Protein 6EEY (pdb70)

B-factor: mean 9.08, std 5.24, range [2.65, 37.7]

GO terms:
  GO:0035591 signaling adaptor activity (F, IDA)
  GO:0042734 presynaptic membrane (C, IDA)
  GO:0045211 postsynaptic membrane (C, IDA)
  GO:0005886 plasma membrane (C, IDA)
  GO:0005911 cell-cell junction (C, IDA)
  GO:0005912 adherens junction (C, IDA)
  GO:0031252 cell leading edge (C, IDA)
  GO:0045930 negative regulation of mitotic cell cycle (P, IDA)
  GO:0008283 cell population proliferation (P, IDA)
  GO:0070161 anchoring junction (C, EXP)
  GO:0098609 cell-cell adhesion (P, IGI)
  GO:0001843 neural tube closure (P, IMP)
  GO:0001921 positive regulation of receptor recycling (P, IMP)
  GO:0035089 establishment of apical/basal cell polarity (P, IMP)
  GO:0043065 positive regulation of apoptotic process (P, IMP)
  GO:0016477 cell migration (P, IMP)
  GO:0030859 polarized epithelial cell differentiation (P, IMP)
  GO:0050918 positive chemotaxis (P, IMP)
  GO:0060561 apoptotic process involved in morphogenesis (P, IMP)
  GO:0090630 activation of GTPase activity (P, IMP)

Radius of gyration: 13.15 Å; Cα contacts (8 Å, |Δi|>4): 198; chains: 1; bounding box: 37×20×32 Å

Structure (mmCIF, N/CA/C/O backbone):
data_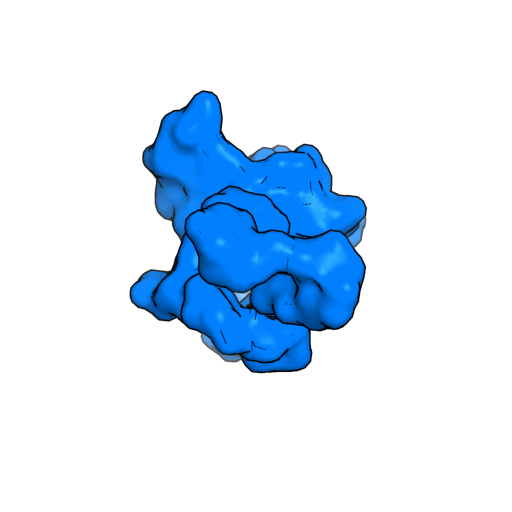6EEY
#
_entry.id   6EEY
#
_cell.length_a   27.286
_cell.length_b   40.235
_cell.length_c   32.260
_cell.angle_alpha   90.000
_cell.angle_beta   97.850
_cell.angle_gamma   90.000
#
_symmetry.space_group_name_H-M   'P 1 21 1'
#
loop_
_entity.id
_entity.type
_entity.pdbx_description
1 polymer 'Protein scribble homolog'
2 water water
#
loop_
_atom_site.group_PDB
_atom_site.id
_atom_site.type_symbol
_atom_site.label_atom_id
_atom_site.label_alt_id
_atom_site.label_comp_id
_atom_site.label_asym_id
_atom_site.label_entity_id
_atom_site.label_seq_id
_atom_site.pdbx_PDB_ins_code
_atom_site.Cartn_x
_atom_site.Cartn_y
_atom_site.Cartn_z
_atom_site.occupancy
_atom_site.B_iso_or_equiv
_atom_site.auth_seq_id
_atom_site.auth_comp_id
_atom_site.auth_asym_id
_atom_site.auth_atom_id
_atom_site.pdbx_PDB_model_num
ATOM 1 N N . HIS A 1 2 ? 18.984 3.920 12.631 1.00 18.51 -1 HIS A N 1
ATOM 2 C CA . HIS A 1 2 ? 18.348 2.631 12.254 1.00 14.99 -1 HIS A CA 1
ATOM 3 C C . HIS A 1 2 ? 18.504 1.629 13.376 1.00 12.43 -1 HIS A C 1
ATOM 4 O O . HIS A 1 2 ? 19.064 0.555 13.190 1.00 14.07 -1 HIS A O 1
ATOM 18 N N . MET A 1 3 ? 17.990 1.958 14.550 1.00 10.15 0 MET A N 1
ATOM 19 C CA . MET A 1 3 ? 18.139 1.069 15.689 1.00 9.16 0 MET A CA 1
ATOM 20 C C . MET A 1 3 ? 17.321 -0.198 15.476 1.00 7.73 0 MET A C 1
ATOM 21 O O . MET A 1 3 ? 16.140 -0.136 15.134 1.00 9.14 0 MET A O 1
ATOM 35 N N . LEU A 1 4 ? 17.944 -1.345 15.686 1.00 7.76 1098 LEU A N 1
ATOM 36 C CA . LEU A 1 4 ? 17.243 -2.613 15.588 1.00 8.27 1098 LEU A CA 1
ATOM 37 C C . LEU A 1 4 ? 16.185 -2.698 16.674 1.00 7.54 1098 LEU A C 1
ATOM 38 O O . LEU A 1 4 ? 16.474 -2.460 17.852 1.00 8.85 1098 LEU A O 1
ATOM 54 N N . ARG A 1 5 ? 14.951 -3.011 16.284 1.00 6.51 1099 ARG A N 1
ATOM 55 C CA . ARG A 1 5 ? 13.872 -3.111 17.256 1.00 7.08 1099 ARG A CA 1
ATOM 56 C C . ARG A 1 5 ? 12.901 -4.208 16.851 1.00 4.92 1099 ARG A C 1
ATOM 57 O O . ARG A 1 5 ? 12.689 -4.487 15.664 1.00 5.56 1099 ARG A O 1
ATOM 78 N N . GLU A 1 6 ? 12.315 -4.822 17.860 1.00 4.99 1100 GLU A N 1
ATOM 79 C CA . GLU A 1 6 ? 11.360 -5.900 17.685 1.00 5.63 1100 GLU A CA 1
ATOM 80 C C . GLU A 1 6 ? 10.008 -5.365 18.104 1.00 6.69 1100 GLU A C 1
ATOM 81 O O . GLU A 1 6 ? 9.885 -4.791 19.193 1.00 9.79 1100 GLU A O 1
ATOM 93 N N . LEU A 1 7 ? 9.027 -5.473 17.219 1.00 4.70 1101 LEU A N 1
ATOM 94 C CA . LEU A 1 7 ? 7.688 -4.978 17.476 1.00 5.15 1101 LEU A CA 1
ATOM 95 C C . LEU A 1 7 ? 6.717 -6.139 17.442 1.00 4.42 1101 LEU A C 1
ATOM 96 O O . LEU A 1 7 ? 6.781 -6.981 16.539 1.00 5.36 1101 LEU A O 1
ATOM 112 N N . CYS A 1 8 ? 5.831 -6.177 18.419 1.00 4.32 1102 CYS A N 1
ATOM 113 C CA . CYS A 1 8 ? 4.753 -7.148 18.471 1.00 4.29 1102 CYS A CA 1
ATOM 114 C C . CYS A 1 8 ? 3.469 -6.420 18.140 1.00 4.12 1102 CYS A C 1
ATOM 115 O O . CYS A 1 8 ? 3.104 -5.472 18.828 1.00 4.96 1102 CYS A O 1
ATOM 123 N N . ILE A 1 9 ? 2.823 -6.824 17.057 1.00 4.21 1103 ILE A N 1
ATOM 124 C CA . ILE A 1 9 ? 1.695 -6.103 16.490 1.00 3.54 1103 ILE A CA 1
ATOM 125 C C . ILE A 1 9 ? 0.455 -6.964 16.596 1.00 3.48 1103 ILE A C 1
A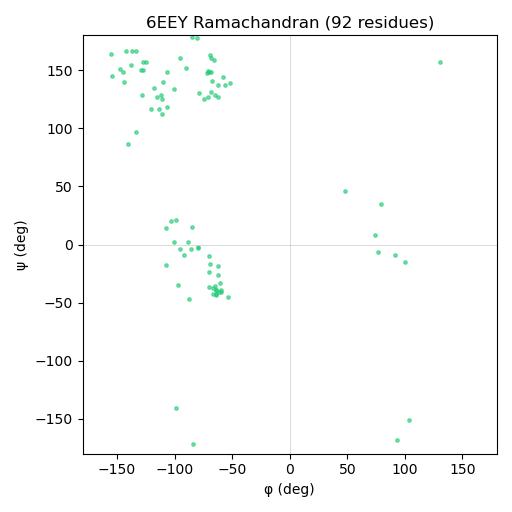TOM 126 O O . ILE A 1 9 ? 0.453 -8.118 16.170 1.00 3.38 1103 ILE A O 1
ATOM 142 N N . GLN A 1 10 ? -0.599 -6.412 17.174 1.00 3.90 1104 GLN A N 1
ATOM 143 C CA . GLN A 1 10 ? -1.844 -7.151 17.277 1.00 3.57 1104 GLN A CA 1
ATOM 144 C C . GLN A 1 10 ? -2.503 -7.271 15.915 1.00 3.81 1104 GLN A C 1
ATOM 145 O O . GLN A 1 10 ? -2.403 -6.375 15.077 1.00 4.63 1104 GLN A O 1
ATOM 159 N N . LYS A 1 11 ? -3.203 -8.375 15.699 1.00 3.69 1105 LYS A N 1
ATOM 160 C CA . LYS A 1 11 ? -3.951 -8.547 14.466 1.00 3.83 1105 LYS A CA 1
ATOM 161 C C . LYS A 1 11 ? -5.080 -9.527 14.734 1.00 3.82 1105 LYS A C 1
ATOM 162 O O . LYS A 1 11 ? -5.079 -10.253 15.732 1.00 3.81 1105 LYS A O 1
ATOM 181 N N . ALA A 1 12 ? -6.046 -9.559 13.829 1.00 4.11 1106 ALA A N 1
ATOM 182 C CA . ALA A 1 12 ? -7.066 -10.593 13.917 1.00 4.47 1106 ALA A CA 1
ATOM 183 C C . ALA A 1 12 ? -6.409 -11.930 13.566 1.00 4.29 1106 ALA A C 1
ATOM 184 O O . ALA A 1 12 ? -5.443 -11.977 12.808 1.00 4.00 1106 ALA A O 1
ATOM 191 N N . PRO A 1 13 ? -6.874 -13.031 14.153 1.00 5.09 1107 PRO A N 1
ATOM 192 C CA . PRO A 1 13 ? -6.092 -14.271 14.095 1.00 5.72 1107 PRO A CA 1
ATOM 193 C C . PRO A 1 13 ? -5.872 -14.826 12.716 1.00 5.83 1107 PRO A C 1
ATOM 194 O O . PRO A 1 13 ? -4.881 -15.542 12.518 1.00 6.93 1107 PRO A O 1
ATOM 205 N N . GLY A 1 14 ? -6.750 -14.549 11.763 1.00 5.68 1108 GLY A N 1
ATOM 206 C CA . GLY A 1 14 ? -6.595 -14.992 10.397 1.00 6.96 1108 GLY A CA 1
ATOM 207 C C . GLY A 1 14 ? -6.071 -13.937 9.449 1.00 6.87 1108 GLY A C 1
ATOM 208 O O . GLY A 1 14 ? -5.890 -14.222 8.261 1.00 9.11 1108 GLY A O 1
ATOM 212 N N . GLU A 1 15 ? -5.772 -12.743 9.946 1.00 5.15 1109 GLU A N 1
ATOM 213 C CA .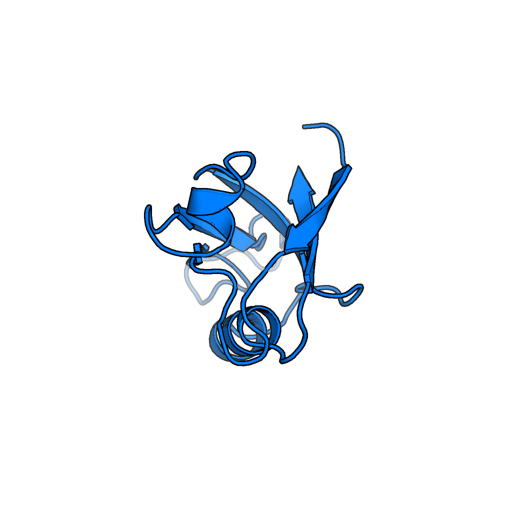 GLU A 1 15 ? -5.376 -11.597 9.141 1.00 5.56 1109 GLU A CA 1
ATOM 214 C C . GLU A 1 15 ? -3.866 -11.565 8.962 1.00 4.94 1109 GLU A C 1
ATOM 215 O O . GLU A 1 15 ? -3.120 -12.025 9.818 1.00 5.35 1109 GLU A O 1
ATOM 227 N N . GLY A 1 16 ? -3.405 -10.984 7.861 1.00 3.91 1110 GLY A N 1
ATOM 228 C CA . GLY A 1 16 ? -1.993 -10.724 7.682 1.00 4.83 1110 GLY A CA 1
ATOM 229 C C . GLY A 1 16 ? -1.577 -9.412 8.325 1.00 3.33 1110 GLY A C 1
ATOM 230 O O . GLY A 1 16 ? -2.383 -8.663 8.868 1.00 4.52 1110 GLY A O 1
ATOM 234 N N . LEU A 1 17 ? -0.285 -9.109 8.240 1.00 3.80 1111 LEU A N 1
ATOM 235 C CA . LEU A 1 17 ? 0.192 -7.873 8.840 1.00 4.01 1111 LEU A CA 1
ATOM 236 C C . LEU A 1 17 ? -0.294 -6.648 8.082 1.00 4.02 1111 LEU A C 1
AT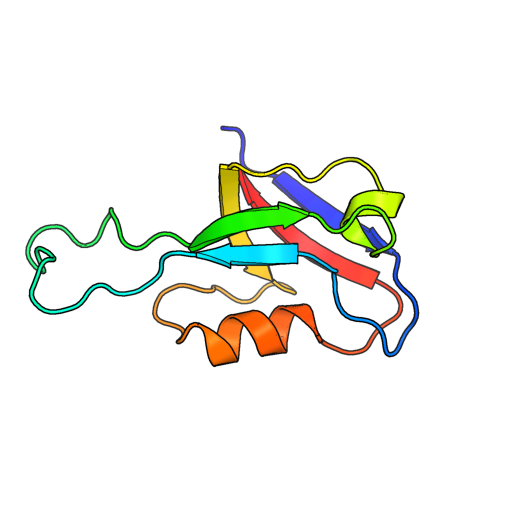OM 237 O O . LEU A 1 17 ? -0.375 -5.569 8.670 1.00 4.25 1111 LEU A O 1
ATOM 253 N N . GLY A 1 18 ? -0.627 -6.778 6.809 1.00 3.46 1112 GLY A N 1
ATOM 254 C CA . GLY A 1 18 ? -1.086 -5.639 6.053 1.00 4.82 1112 GLY A CA 1
ATOM 255 C C . GLY A 1 18 ? 0.006 -4.721 5.561 1.00 4.05 1112 GLY A C 1
ATOM 256 O O . GLY A 1 18 ? -0.189 -3.510 5.515 1.00 5.54 1112 GLY A O 1
ATOM 260 N N . ILE A 1 19 ? 1.160 -5.264 5.199 1.00 4.15 1113 ILE A N 1
ATOM 261 C CA . ILE A 1 19 ? 2.225 -4.487 4.587 1.00 4.15 1113 ILE A CA 1
ATOM 262 C C . ILE A 1 19 ? 2.598 -5.123 3.269 1.00 4.61 1113 ILE A C 1
ATOM 263 O O . ILE A 1 19 ? 2.370 -6.306 3.034 1.00 6.78 1113 ILE A O 1
ATOM 279 N N . SER A 1 20 ? 3.174 -4.319 2.394 1.00 4.84 1114 SER A N 1
ATOM 280 C CA . SER A 1 20 ? 3.821 -4.802 1.189 1.00 4.48 1114 SER A CA 1
ATOM 281 C C . SER A 1 20 ? 5.318 -4.682 1.387 1.00 4.53 1114 SER A C 1
ATOM 282 O O . SER A 1 20 ? 5.798 -3.783 2.075 1.00 4.30 1114 SER A O 1
ATOM 290 N N . ILE A 1 21 ? 6.049 -5.595 0.768 1.00 3.73 1115 ILE A N 1
ATOM 291 C CA . ILE A 1 21 ? 7.495 -5.640 0.882 1.00 4.99 1115 ILE A CA 1
ATOM 292 C C . ILE A 1 21 ? 8.129 -5.671 -0.496 1.00 4.34 1115 ILE A C 1
ATOM 293 O O . ILE A 1 21 ? 7.522 -6.090 -1.481 1.00 5.94 1115 ILE A O 1
ATOM 309 N N . ARG A 1 22 ? 9.379 -5.239 -0.539 1.00 4.63 1116 ARG A N 1
ATOM 310 C CA . ARG A 1 22 ? 10.197 -5.311 -1.731 1.00 5.48 1116 ARG A CA 1
ATOM 311 C C . ARG A 1 22 ? 11.581 -5.774 -1.324 1.00 4.69 1116 ARG A C 1
ATOM 312 O O . ARG A 1 22 ? 11.948 -5.753 -0.148 1.00 5.97 1116 ARG A O 1
ATOM 333 N N . GLY A 1 23 ? 12.376 -6.158 -2.319 1.00 5.93 1117 GLY A N 1
ATOM 334 C CA . GLY A 1 23 ? 13.765 -6.492 -2.109 1.00 6.59 1117 GLY A CA 1
ATOM 335 C C . GLY A 1 23 ? 14.003 -7.976 -2.116 1.00 7.78 1117 GLY A C 1
ATOM 336 O O . GLY A 1 23 ? 13.264 -8.726 -2.757 1.00 11.97 1117 GLY A O 1
ATOM 340 N N . GLY A 1 24 ? 15.012 -8.420 -1.385 1.00 8.56 1118 GLY A N 1
ATOM 341 C CA . GLY A 1 24 ? 15.404 -9.813 -1.421 1.00 9.27 1118 GLY A CA 1
ATOM 342 C C . GLY A 1 24 ? 16.499 -10.072 -2.431 1.00 8.39 1118 GLY A C 1
ATOM 343 O O . GLY A 1 24 ? 17.132 -9.158 -2.964 1.00 8.23 1118 GLY A O 1
ATOM 347 N N . ALA A 1 25 ? 16.735 -11.360 -2.682 1.00 9.90 1119 ALA A N 1
ATOM 348 C CA . ALA A 1 25 ? 17.808 -11.779 -3.571 1.00 9.46 1119 ALA A CA 1
ATOM 349 C C . ALA A 1 25 ? 17.639 -11.134 -4.943 1.00 8.69 1119 ALA A C 1
ATOM 350 O O . ALA A 1 25 ? 16.540 -11.060 -5.481 1.00 10.64 1119 ALA A O 1
ATOM 357 N N . ARG A 1 26 ? 18.736 -10.655 -5.504 1.00 7.14 1120 ARG A N 1
ATOM 358 C CA . ARG A 1 26 ? 18.707 -10.002 -6.800 1.00 7.94 1120 ARG A CA 1
ATOM 359 C C . ARG A 1 26 ? 19.057 -10.989 -7.903 1.00 10.28 1120 ARG A C 1
ATOM 360 O O . ARG A 1 26 ? 19.636 -12.053 -7.667 1.00 12.49 1120 ARG A O 1
ATOM 381 N N . GLY A 1 27 ? 18.676 -10.625 -9.117 1.00 9.84 1121 GLY A N 1
ATOM 382 C CA . GLY A 1 27 ? 18.943 -11.407 -10.306 1.00 10.34 1121 GLY A CA 1
ATOM 383 C C . GLY A 1 27 ? 20.146 -10.905 -11.075 1.00 8.69 1121 GLY A C 1
ATOM 384 O O . GLY A 1 27 ? 21.160 -10.482 -10.503 1.00 9.52 1121 GLY A O 1
ATOM 388 N N . HIS A 1 28 ? 20.031 -10.921 -12.398 1.00 8.20 1122 HIS A N 1
ATOM 389 C CA . HIS A 1 28 ? 21.178 -10.692 -13.267 1.00 6.04 1122 HIS A CA 1
ATOM 390 C C . HIS A 1 28 ? 21.544 -9.225 -13.422 1.00 7.57 1122 HIS A C 1
ATOM 391 O O . HIS A 1 28 ? 22.542 -8.931 -14.083 1.00 7.77 1122 HIS A O 1
ATOM 405 N N . ALA A 1 29 ? 20.792 -8.312 -12.817 1.00 5.13 1123 ALA A N 1
ATOM 406 C CA . ALA A 1 29 ? 21.238 -6.935 -12.702 1.00 6.04 1123 ALA A CA 1
ATOM 407 C C . ALA A 1 29 ? 21.992 -6.684 -11.405 1.00 6.59 1123 ALA A C 1
ATOM 408 O O . ALA A 1 29 ? 22.589 -5.611 -11.251 1.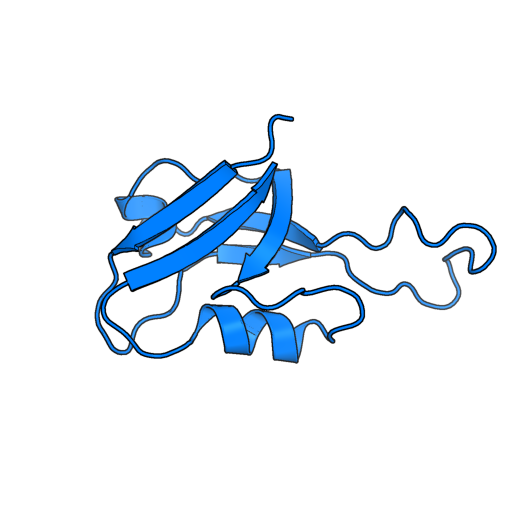00 8.69 1123 ALA A O 1
ATOM 415 N N . GLY A 1 30 ? 21.987 -7.637 -10.490 1.00 6.90 1124 GLY A N 1
ATOM 416 C CA . GLY A 1 30 ? 22.660 -7.493 -9.219 1.00 7.41 1124 GLY A CA 1
ATOM 417 C C . GLY A 1 30 ? 24.127 -7.829 -9.293 1.00 7.72 1124 GLY A C 1
ATOM 418 O O . GLY A 1 30 ? 24.701 -8.062 -10.350 1.00 7.64 1124 GLY A O 1
ATOM 422 N N . ASN A 1 31 ? 24.750 -7.872 -8.116 1.00 6.59 1125 ASN A N 1
ATOM 423 C CA . ASN A 1 31 ? 26.184 -8.090 -7.986 1.00 7.52 1125 ASN A CA 1
ATOM 424 C C . ASN A 1 31 ? 26.429 -9.131 -6.906 1.00 7.77 1125 ASN A C 1
ATOM 425 O O . ASN A 1 31 ? 26.483 -8.795 -5.708 1.00 8.09 1125 ASN A O 1
ATOM 436 N N . PRO A 1 32 ? 26.617 -10.395 -7.282 1.00 8.65 1126 PRO A N 1
ATOM 437 C CA . PRO A 1 32 ? 26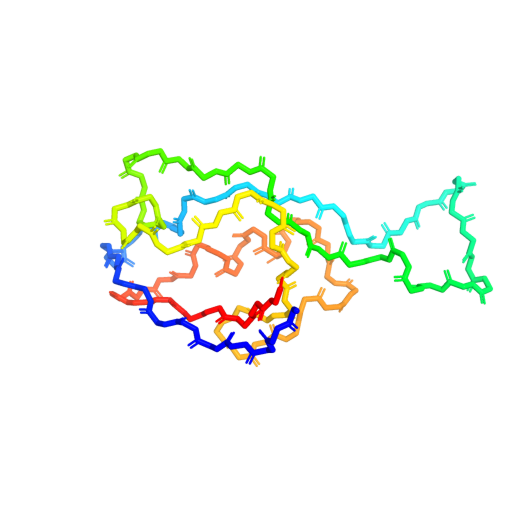.850 -11.436 -6.269 1.00 7.78 1126 PRO A CA 1
ATOM 438 C C . PRO A 1 32 ? 28.110 -11.232 -5.446 1.00 8.31 1126 PRO A C 1
ATOM 439 O O . PRO A 1 32 ? 28.212 -11.818 -4.355 1.00 9.68 1126 PRO A O 1
ATOM 450 N N . ARG A 1 33 ? 29.063 -10.417 -5.911 1.00 7.52 1127 ARG A N 1
ATOM 451 C CA . ARG A 1 33 ? 30.233 -10.087 -5.103 1.00 8.48 1127 ARG A CA 1
ATOM 452 C C . ARG A 1 33 ? 29.887 -9.201 -3.912 1.00 7.93 1127 ARG A C 1
ATOM 453 O O . ARG A 1 33 ? 30.693 -9.086 -2.975 1.00 9.81 1127 ARG A O 1
ATOM 474 N N . ASP A 1 34 ? 28.719 -8.564 -3.913 1.00 8.06 1128 ASP A N 1
ATOM 475 C CA . ASP A 1 34 ? 28.292 -7.713 -2.812 1.00 8.96 1128 ASP A CA 1
ATOM 476 C C . ASP A 1 34 ? 26.810 -7.940 -2.588 1.00 9.82 1128 ASP A C 1
ATOM 477 O O . ASP A 1 34 ? 25.967 -7.217 -3.135 1.00 9.73 1128 ASP A O 1
ATOM 486 N N . PRO A 1 35 ? 26.458 -8.933 -1.787 1.00 9.96 1129 PRO A N 1
ATOM 487 C CA . PRO A 1 35 ? 25.040 -9.261 -1.601 1.00 11.32 1129 PRO A CA 1
ATOM 488 C C . PRO A 1 35 ? 24.355 -8.429 -0.532 1.00 11.89 1129 PRO A C 1
ATOM 489 O O . PRO A 1 35 ? 23.257 -8.791 -0.092 1.00 14.33 1129 PRO A O 1
ATOM 500 N N . THR A 1 36 ? 24.964 -7.318 -0.108 1.00 8.68 1130 THR A N 1
ATOM 501 C CA . THR A 1 36 ? 24.409 -6.532 0.993 1.00 10.23 1130 THR A CA 1
ATOM 502 C C . THR A 1 36 ? 23.257 -5.637 0.557 1.00 10.29 1130 THR A C 1
ATOM 503 O O . THR A 1 36 ? 22.657 -4.960 1.403 1.00 12.75 1130 THR A O 1
ATOM 514 N N . ASP A 1 37 ? 22.925 -5.616 -0.732 1.00 10.91 1131 ASP A N 1
ATOM 515 C CA . ASP A 1 37 ? 21.787 -4.852 -1.222 1.00 11.03 1131 ASP A CA 1
ATOM 516 C C . ASP A 1 37 ? 20.555 -5.723 -1.422 1.00 10.73 1131 ASP A C 1
ATOM 517 O O . ASP A 1 37 ? 19.641 -5.331 -2.155 1.00 12.20 1131 ASP A O 1
ATOM 526 N N . GLU A 1 38 ? 20.503 -6.883 -0.768 1.00 9.21 1132 GLU A N 1
ATOM 527 C CA . GLU A 1 38 ? 19.392 -7.817 -0.898 1.00 8.95 1132 GLU A CA 1
ATOM 528 C C . GLU A 1 38 ? 18.435 -7.781 0.289 1.00 8.48 1132 GLU A C 1
ATOM 529 O O . GLU A 1 38 ? 17.660 -8.722 0.490 1.00 9.55 1132 GLU A O 1
ATOM 541 N N . GLY A 1 39 ? 18.447 -6.702 1.047 1.00 7.79 1133 GLY A N 1
ATOM 542 C CA . GLY A 1 39 ? 17.520 -6.566 2.148 1.00 8.58 1133 GLY A CA 1
ATOM 543 C C . GLY A 1 39 ? 16.079 -6.474 1.693 1.00 6.26 1133 GLY A C 1
ATOM 544 O O . GLY A 1 39 ? 15.769 -6.148 0.543 1.00 6.70 1133 GLY A O 1
ATOM 548 N N . ILE A 1 40 ? 15.198 -6.792 2.621 1.00 5.83 1134 ILE A N 1
ATOM 549 C CA . ILE A 1 40 ? 13.763 -6.672 2.435 1.00 5.27 1134 ILE A CA 1
ATOM 550 C C . ILE A 1 40 ? 13.327 -5.391 3.123 1.00 4.50 1134 ILE A C 1
ATOM 551 O O . ILE A 1 40 ? 13.717 -5.140 4.270 1.00 5.01 1134 ILE A O 1
ATOM 567 N N . PHE A 1 41 ? 12.514 -4.594 2.441 1.00 4.06 1135 PHE A N 1
ATOM 568 C CA . PHE A 1 41 ? 12.042 -3.322 2.950 1.00 3.83 1135 PHE A CA 1
ATOM 569 C C . PHE A 1 41 ? 10.539 -3.224 2.825 1.00 3.80 1135 PHE A C 1
ATOM 570 O O . PHE A 1 41 ? 9.941 -3.792 1.916 1.00 4.01 1135 PHE A O 1
ATOM 587 N N . ILE A 1 42 ? 9.937 -2.490 3.737 1.00 3.51 1136 ILE A N 1
ATOM 588 C CA . ILE A 1 42 ? 8.504 -2.236 3.667 1.00 3.96 1136 ILE A CA 1
ATOM 589 C C . ILE A 1 42 ? 8.240 -1.221 2.570 1.00 4.91 1136 ILE A C 1
ATOM 590 O O . ILE A 1 42 ? 8.799 -0.119 2.593 1.00 4.38 1136 ILE A O 1
ATOM 606 N N . SER A 1 43 ? 7.368 -1.576 1.623 1.00 3.63 1137 SER A N 1
ATOM 607 C CA . SER A 1 43 ? 7.051 -0.686 0.520 1.00 6.20 1137 SER A CA 1
ATOM 608 C C . SER A 1 43 ? 5.664 -0.074 0.611 1.00 5.33 1137 SER A C 1
ATOM 609 O O . SER A 1 43 ? 5.420 0.944 -0.046 1.00 7.15 1137 SER A O 1
ATOM 617 N N . LYS A 1 44 ? 4.771 -0.632 1.422 1.00 4.46 1138 LYS A N 1
ATOM 618 C CA . LYS A 1 44 ? 3.447 -0.074 1.630 1.00 6.45 1138 LYS A CA 1
ATOM 619 C C . LYS A 1 44 ? 2.953 -0.528 2.994 1.00 5.36 1138 LYS A C 1
ATOM 620 O O . LYS A 1 44 ? 3.228 -1.648 3.432 1.00 5.32 1138 LYS A O 1
ATOM 639 N N . VAL A 1 45 ? 2.210 0.352 3.655 1.00 4.84 1139 VAL A N 1
ATOM 640 C CA . VAL A 1 45 ? 1.471 0.013 4.860 1.00 4.01 1139 VAL A CA 1
ATOM 641 C C . VAL A 1 45 ? 0.004 0.296 4.577 1.00 5.45 1139 VAL A C 1
ATOM 642 O O . VAL A 1 45 ? -0.374 1.448 4.370 1.00 5.20 1139 VAL A O 1
ATOM 655 N N . SER A 1 46 ? -0.821 -0.721 4.597 1.00 4.48 1140 SER A N 1
ATOM 656 C CA . SER A 1 46 ? -2.245 -0.531 4.361 1.00 6.09 1140 SER A CA 1
ATOM 657 C C . SER A 1 46 ? -2.876 0.180 5.555 1.00 5.46 1140 SER A C 1
ATOM 658 O O . SER A 1 46 ? -2.734 -0.280 6.681 1.00 5.55 1140 SER A O 1
ATOM 666 N N . PRO A 1 47 ? -3.595 1.294 5.347 1.00 5.68 1141 PRO A N 1
ATOM 667 C CA . PRO A 1 47 ? -4.109 2.024 6.523 1.00 7.26 1141 PRO A CA 1
ATOM 668 C C . PRO A 1 47 ? -5.046 1.206 7.384 1.00 6.37 1141 PRO A C 1
ATOM 669 O O . PRO A 1 47 ? -5.075 1.394 8.605 1.00 7.40 1141 PRO A O 1
ATOM 680 N N . THR A 1 48 ? -5.829 0.306 6.796 1.00 4.78 1142 THR A N 1
ATOM 681 C CA . THR A 1 48 ? -6.782 -0.470 7.575 1.00 5.48 1142 THR A CA 1
ATOM 682 C C . THR A 1 48 ? -6.253 -1.833 7.993 1.00 5.27 1142 THR A C 1
ATOM 683 O O . THR A 1 48 ? -6.958 -2.558 8.709 1.00 6.56 1142 THR A O 1
ATOM 694 N N . GLY A 1 49 ? -5.057 -2.206 7.565 1.00 4.07 1143 GLY A N 1
ATOM 695 C CA . GLY A 1 49 ? -4.452 -3.438 8.015 1.00 4.87 1143 GLY A CA 1
ATOM 696 C C . GLY A 1 49 ? -3.813 -3.307 9.385 1.00 3.79 1143 GLY A C 1
ATOM 697 O O . GLY A 1 49 ? -3.761 -2.246 9.995 1.00 3.63 1143 GLY A O 1
ATOM 701 N N . ALA A 1 50 ? -3.287 -4.420 9.877 1.00 3.42 1144 ALA A N 1
ATOM 702 C CA . ALA A 1 50 ? -2.840 -4.467 11.265 1.00 3.44 1144 ALA A CA 1
ATOM 703 C C . ALA A 1 50 ? -1.686 -3.511 11.523 1.00 2.98 1144 ALA A C 1
ATOM 704 O O . ALA A 1 50 ? -1.658 -2.824 12.550 1.00 2.81 1144 ALA A O 1
ATOM 711 N N . ALA A 1 51 ? -0.724 -3.448 10.609 1.00 2.81 1145 ALA A N 1
ATOM 712 C CA . ALA A 1 51 ? 0.394 -2.535 10.792 1.00 3.80 1145 ALA A CA 1
ATOM 713 C C . ALA A 1 51 ? -0.069 -1.090 10.777 1.00 2.76 1145 ALA A C 1
ATOM 714 O O . ALA A 1 51 ? 0.428 -0.265 11.546 1.00 3.77 1145 ALA A O 1
ATOM 721 N N . GLY A 1 52 ? -1.015 -0.776 9.903 1.00 3.68 1146 GLY A N 1
ATOM 722 C CA . GLY A 1 52 ? -1.548 0.572 9.852 1.00 4.37 1146 GLY A CA 1
ATOM 723 C C . GLY A 1 52 ? -2.268 0.946 11.126 1.00 3.78 1146 GLY A C 1
ATOM 724 O O . GLY A 1 52 ? -2.082 2.045 11.655 1.00 5.74 1146 GLY A O 1
ATOM 728 N N . ARG A 1 53 ? -3.083 0.032 11.650 1.00 3.98 1147 ARG A N 1
ATOM 729 C CA . ARG A 1 53 ? -3.828 0.299 12.873 1.00 4.36 1147 ARG A CA 1
ATOM 730 C C . ARG A 1 53 ? -2.896 0.506 14.051 1.00 3.51 1147 ARG A C 1
ATOM 731 O O . ARG A 1 53 ? -3.150 1.349 14.919 1.00 4.73 1147 ARG A O 1
ATOM 752 N N . ASP A 1 54 ? -1.815 -0.271 14.116 1.00 3.56 1148 ASP A N 1
ATOM 753 C CA . ASP A 1 54 ? -0.844 -0.150 15.197 1.00 3.76 1148 ASP A CA 1
ATOM 754 C C . ASP A 1 54 ? -0.115 1.185 15.124 1.00 3.99 1148 ASP A C 1
ATOM 755 O O . ASP A 1 54 ? 0.199 1.785 16.159 1.00 4.54 1148 ASP A O 1
ATOM 764 N N . GLY A 1 55 ? 0.179 1.664 13.928 1.00 3.65 1149 GLY A N 1
ATOM 765 C CA . GLY A 1 55 ? 0.690 2.999 13.746 1.00 4.54 1149 GLY A CA 1
ATOM 766 C C . GLY A 1 55 ? 2.192 3.145 13.748 1.00 4.00 1149 GLY A C 1
ATOM 767 O O . GLY A 1 55 ? 2.685 4.219 13.399 1.00 5.39 1149 GLY A O 1
ATOM 771 N N . ARG A 1 56 ? 2.940 2.111 14.094 1.00 3.44 1150 ARG A N 1
ATOM 772 C CA . ARG A 1 56 ? 4.385 2.262 14.222 1.00 4.19 1150 ARG A CA 1
ATOM 773 C C . ARG A 1 56 ? 5.125 2.039 12.908 1.00 3.66 1150 ARG A C 1
ATOM 774 O O . ARG A 1 56 ? 5.999 2.832 12.549 1.00 4.90 1150 ARG A O 1
ATOM 795 N N . LEU A 1 57 ? 4.811 0.971 12.178 1.00 2.95 1151 LEU A N 1
ATOM 796 C CA . LEU A 1 57 ? 5.590 0.658 10.991 1.00 3.49 1151 LEU A CA 1
ATOM 797 C C . LEU A 1 57 ? 5.359 1.693 9.903 1.00 3.54 1151 LEU A C 1
ATOM 798 O O . LEU A 1 57 ? 4.277 2.264 9.770 1.00 4.15 1151 LEU A O 1
ATOM 814 N N . ARG A 1 58 ? 6.402 1.908 9.106 1.00 4.08 1152 ARG A N 1
ATOM 815 C CA . ARG A 1 58 ? 6.397 2.867 8.019 1.00 3.95 1152 ARG A CA 1
ATOM 816 C C . ARG A 1 58 ? 7.086 2.261 6.809 1.00 4.25 1152 ARG A C 1
ATOM 817 O O . ARG A 1 58 ? 7.955 1.388 6.923 1.00 4.74 1152 ARG A O 1
ATOM 838 N N . VAL A 1 59 ? 6.705 2.776 5.647 1.00 3.95 1153 VAL A N 1
ATOM 839 C CA . VAL A 1 59 ? 7.464 2.540 4.434 1.00 5.06 1153 VAL A CA 1
ATOM 840 C C . VAL A 1 59 ? 8.908 2.890 4.668 1.00 5.40 1153 VAL A C 1
ATOM 841 O O . VAL A 1 59 ? 9.227 3.885 5.325 1.00 6.15 1153 VAL A O 1
ATOM 854 N N . GLY A 1 60 ? 9.787 2.052 4.142 1.00 4.72 1154 GLY A N 1
ATOM 855 C CA . GLY A 1 60 ? 11.210 2.286 4.187 1.00 5.86 1154 GLY A CA 1
ATOM 856 C C . GLY A 1 60 ? 11.934 1.514 5.258 1.00 5.00 1154 GLY A C 1
ATOM 857 O O . GLY A 1 60 ? 13.167 1.416 5.201 1.00 7.16 1154 GLY A O 1
ATOM 861 N N . LEU A 1 61 ? 11.228 0.953 6.221 1.00 3.88 1155 LEU A N 1
ATOM 862 C CA . LEU A 1 61 ? 11.899 0.154 7.226 1.00 4.25 1155 LEU A CA 1
ATOM 863 C C . LEU A 1 61 ? 12.467 -1.113 6.609 1.00 4.51 1155 LEU A C 1
ATOM 864 O O . LEU A 1 61 ? 11.853 -1.742 5.742 1.00 4.97 1155 LEU A O 1
ATOM 880 N N . ARG A 1 62 ? 13.656 -1.478 7.062 1.00 4.28 1156 ARG A N 1
ATOM 881 C CA . ARG A 1 62 ? 14.268 -2.757 6.746 1.00 4.74 1156 ARG A CA 1
ATOM 882 C C . ARG A 1 62 ? 13.638 -3.822 7.628 1.00 4.61 1156 ARG A C 1
ATOM 883 O O . ARG A 1 62 ? 13.515 -3.634 8.841 1.00 5.53 1156 ARG A O 1
ATOM 904 N N . LEU A 1 63 ? 13.207 -4.920 7.026 1.00 3.93 1157 LEU A N 1
ATOM 905 C CA . LEU A 1 63 ? 12.547 -6.007 7.730 1.00 4.21 1157 LEU A CA 1
ATOM 906 C C . LEU A 1 63 ? 13.491 -7.199 7.727 1.00 3.64 1157 LEU A C 1
ATOM 907 O O . LEU A 1 63 ? 13.779 -7.762 6.663 1.00 4.14 1157 LEU A O 1
ATOM 923 N N . LEU A 1 64 ? 13.994 -7.565 8.905 1.00 3.15 1158 LEU A N 1
ATOM 924 C CA . LEU A 1 64 ? 14.985 -8.622 9.039 1.00 3.62 1158 LEU A CA 1
ATOM 925 C C . LEU A 1 64 ? 14.391 -9.973 9.398 1.00 3.55 1158 LEU A C 1
ATOM 926 O O . LEU A 1 64 ? 14.910 -11.006 8.954 1.00 4.16 1158 LEU A O 1
ATOM 942 N N . GLU A 1 65 ? 13.336 -9.996 10.198 1.00 3.17 1159 GLU A N 1
ATOM 943 C CA . GLU A 1 65 ? 12.745 -11.232 10.655 1.00 4.19 1159 GLU A CA 1
ATOM 944 C C . GLU A 1 65 ? 11.255 -11.018 10.809 1.00 3.32 1159 GLU A C 1
ATOM 945 O O . GLU A 1 65 ? 10.801 -9.910 11.113 1.00 3.37 1159 GLU A O 1
ATOM 957 N N . VAL A 1 66 ? 10.514 -12.096 10.638 1.00 2.90 1160 VAL A N 1
ATOM 958 C CA . VAL A 1 66 ? 9.092 -12.148 10.948 1.00 3.91 1160 VAL A CA 1
ATOM 959 C C . VAL A 1 66 ? 8.908 -13.366 11.828 1.00 3.72 1160 VAL A C 1
ATOM 960 O O . VAL A 1 66 ? 9.366 -14.455 11.480 1.00 4.98 1160 VAL A O 1
ATOM 973 N N . ASN A 1 67 ? 8.258 -13.186 12.964 1.00 4.18 1161 ASN A N 1
ATOM 974 C CA . ASN A 1 67 ? 8.036 -14.268 13.920 1.00 4.65 1161 ASN A CA 1
ATOM 975 C C . ASN A 1 67 ? 9.325 -15.041 14.194 1.00 5.42 1161 ASN A C 1
ATOM 976 O O . ASN A 1 67 ? 9.361 -16.280 14.202 1.00 5.53 1161 ASN A O 1
ATOM 987 N N . GLN A 1 68 ? 10.392 -14.272 14.411 1.00 5.14 1162 GLN A N 1
ATOM 988 C CA . GLN A 1 68 ? 11.698 -14.757 14.830 1.00 6.33 1162 GLN A CA 1
ATOM 989 C C . GLN A 1 68 ? 12.468 -15.457 13.741 1.00 5.92 1162 GLN A C 1
ATOM 990 O O . GLN A 1 68 ? 13.509 -16.040 14.029 1.00 7.20 1162 GLN A O 1
ATOM 1004 N N . GLN A 1 69 ? 11.996 -15.425 12.502 1.00 6.33 1163 GLN A N 1
ATOM 1005 C CA . GLN A 1 69 ? 12.619 -16.143 11.401 1.00 6.50 1163 GLN A CA 1
ATOM 1006 C C . GLN A 1 69 ? 13.224 -15.164 10.413 1.00 4.19 1163 GLN A C 1
ATOM 1007 O O . GLN A 1 69 ? 12.567 -14.223 9.972 1.00 5.12 1163 GLN A O 1
ATOM 1021 N N . SER A 1 70 ? 14.489 -15.384 10.092 1.00 5.69 1164 SER A N 1
ATOM 1022 C CA . SER A 1 70 ? 15.193 -14.530 9.163 1.00 5.03 1164 SER A CA 1
ATOM 1023 C C . SER A 1 70 ? 14.549 -14.571 7.783 1.00 5.14 1164 SER A C 1
ATOM 1024 O O . SER A 1 70 ? 14.184 -15.632 7.264 1.00 6.52 1164 SER A O 1
ATOM 1032 N N . LEU A 1 71 ? 14.433 -13.409 7.168 1.00 5.18 1165 LEU A N 1
ATOM 1033 C CA . LEU A 1 71 ? 13.990 -13.328 5.790 1.00 5.28 1165 LEU A CA 1
ATOM 1034 C C . LEU A 1 71 ? 15.114 -13.487 4.792 1.00 5.20 1165 LEU A C 1
ATOM 1035 O O . LEU A 1 71 ? 14.849 -13.530 3.589 1.00 5.31 1165 LEU A O 1
ATOM 1051 N N . LEU A 1 72 ? 16.353 -13.600 5.244 1.00 5.47 1166 LEU A N 1
ATOM 1052 C CA . LEU A 1 72 ? 17.469 -13.610 4.311 1.00 7.24 1166 LEU A CA 1
ATOM 1053 C C . LEU A 1 72 ? 17.371 -14.816 3.386 1.00 7.19 1166 LEU A C 1
ATOM 1054 O O . LEU A 1 72 ? 17.238 -15.954 3.833 1.00 7.58 1166 LEU A O 1
ATOM 1070 N N . GLY A 1 73 ? 17.434 -14.543 2.080 1.00 7.10 1167 GLY A N 1
ATOM 1071 C CA . GLY A 1 73 ? 17.356 -15.567 1.072 1.00 8.18 1167 GLY A CA 1
ATOM 1072 C C . GLY A 1 73 ? 15.977 -16.120 0.802 1.00 7.97 1167 GLY A C 1
ATOM 1073 O O . GLY A 1 73 ? 15.828 -16.931 -0.125 1.00 8.06 1167 GLY A O 1
ATOM 1077 N N . LEU A 1 74 ? 14.958 -15.743 1.572 1.00 7.01 1168 LEU A N 1
ATOM 1078 C CA . LEU A 1 74 ? 13.630 -16.247 1.281 1.00 6.74 1168 LEU A CA 1
ATOM 1079 C C . LEU A 1 74 ? 13.106 -15.615 0.004 1.00 5.69 1168 LEU A C 1
ATOM 1080 O O . LEU A 1 74 ? 13.434 -14.476 -0.323 1.00 7.61 1168 LEU A O 1
ATOM 1096 N N . THR A 1 75 ? 12.282 -16.354 -0.718 1.00 5.95 1169 THR A N 1
ATOM 1097 C CA . THR A 1 75 ? 11.595 -15.737 -1.833 1.00 6.70 1169 THR A CA 1
ATOM 1098 C C . THR A 1 75 ? 10.578 -14.731 -1.308 1.00 5.44 1169 THR A C 1
ATOM 1099 O O . THR A 1 75 ? 10.129 -14.785 -0.155 1.00 5.84 1169 THR A O 1
ATOM 1110 N N . HIS A 1 76 ? 10.190 -13.827 -2.190 1.00 6.14 1170 HIS A N 1
ATOM 1111 C CA . HIS A 1 76 ? 9.166 -12.858 -1.859 1.00 6.66 1170 HIS A CA 1
ATOM 1112 C C . HIS A 1 76 ? 7.916 -13.546 -1.343 1.00 6.16 1170 HIS A C 1
ATOM 1113 O O . HIS A 1 76 ? 7.330 -13.125 -0.339 1.00 6.41 1170 HIS A O 1
ATOM 1127 N N . GLY A 1 77 ? 7.490 -14.612 -2.015 1.00 6.35 1171 GLY A N 1
ATOM 1128 C CA . GLY A 1 77 ? 6.266 -15.281 -1.626 1.00 6.85 1171 GLY A CA 1
ATOM 1129 C C . GLY A 1 77 ? 6.363 -15.920 -0.260 1.00 7.36 1171 GLY A C 1
ATOM 1130 O O . GLY A 1 77 ? 5.383 -15.964 0.482 1.00 6.63 1171 GLY A O 1
ATOM 1134 N N . GLU A 1 78 ? 7.536 -16.443 0.086 1.00 5.55 1172 GLU A N 1
ATOM 1135 C CA . GLU A 1 78 ? 7.707 -17.034 1.402 1.00 5.87 1172 GLU A CA 1
ATOM 1136 C C . GLU A 1 78 ? 7.697 -15.968 2.489 1.00 5.47 1172 GLU A C 1
ATOM 1137 O O . GLU A 1 78 ? 7.183 -16.189 3.596 1.00 5.74 1172 GLU A O 1
ATOM 1149 N N . ALA A 1 79 ? 8.270 -14.809 2.203 1.00 5.13 1173 ALA A N 1
ATOM 1150 C CA . ALA A 1 79 ? 8.221 -13.717 3.168 1.00 5.28 1173 ALA A CA 1
ATOM 1151 C C . ALA A 1 79 ? 6.801 -13.222 3.345 1.00 5.29 1173 ALA A C 1
ATOM 1152 O O . ALA A 1 79 ? 6.353 -12.983 4.467 1.00 5.36 1173 ALA A O 1
ATOM 1159 N N . VAL A 1 80 ? 6.061 -13.089 2.255 1.00 4.99 1174 VAL A N 1
ATOM 1160 C CA . VAL A 1 80 ? 4.656 -12.713 2.360 1.00 6.54 1174 VAL A CA 1
ATOM 1161 C C . VAL A 1 80 ? 3.883 -13.735 3.175 1.00 7.16 1174 VAL A C 1
ATOM 1162 O O . VAL A 1 80 ? 3.022 -13.378 3.989 1.00 7.84 1174 VAL A O 1
ATOM 1175 N N . GLN A 1 81 ? 4.158 -15.021 2.977 1.00 6.19 1175 GLN A N 1
ATOM 1176 C CA . GLN A 1 81 ? 3.485 -16.036 3.769 1.00 6.59 1175 GLN A CA 1
ATOM 1177 C C . GLN A 1 81 ? 3.788 -15.886 5.253 1.00 5.52 1175 GLN A C 1
ATOM 1178 O O . GLN A 1 81 ? 2.893 -16.053 6.0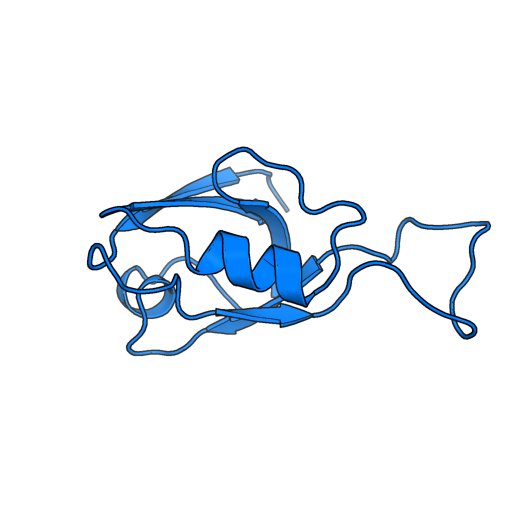85 1.00 6.18 1175 GLN A O 1
ATOM 1192 N N . LEU A 1 82 ? 5.031 -15.581 5.615 1.00 5.13 1176 LEU A N 1
ATOM 1193 C CA . LEU A 1 82 ? 5.331 -15.328 7.019 1.00 4.64 1176 LEU A CA 1
ATOM 1194 C C . LEU A 1 82 ? 4.505 -14.165 7.538 1.00 4.00 1176 LEU A C 1
ATOM 1195 O O . LEU A 1 82 ? 4.029 -14.197 8.671 1.00 4.50 1176 LEU A O 1
ATOM 1211 N N . LEU A 1 83 ? 4.329 -13.129 6.723 1.00 4.08 1177 LEU A N 1
ATOM 1212 C CA . LEU A 1 83 ? 3.547 -11.965 7.132 1.00 3.57 1177 LEU A CA 1
ATOM 1213 C C . LEU A 1 83 ? 2.065 -12.275 7.240 1.00 4.34 1177 LEU A C 1
ATOM 1214 O O . LEU A 1 83 ? 1.324 -11.446 7.779 1.00 5.17 1177 LEU A O 1
ATOM 1230 N N . ARG A 1 84 ? 1.630 -13.444 6.768 1.00 4.49 1178 ARG A N 1
ATOM 1231 C CA . ARG A 1 84 ? 0.250 -13.902 6.862 1.00 5.38 1178 ARG A CA 1
ATOM 1232 C C . ARG A 1 84 ? 0.087 -15.024 7.876 1.00 5.92 1178 ARG A C 1
ATOM 1233 O O . ARG A 1 84 ? -0.963 -15.664 7.922 1.00 6.67 1178 ARG A O 1
ATOM 1254 N N . SER A 1 85 ? 1.072 -15.237 8.723 1.00 4.33 1179 SER A N 1
ATOM 1255 C CA . SER A 1 85 ? 1.010 -16.285 9.721 1.00 5.36 1179 SER A CA 1
ATOM 1256 C C . SER A 1 85 ? -0.205 -16.079 10.608 1.00 5.65 1179 SER A C 1
ATOM 1257 O O . SER A 1 85 ? -0.563 -14.955 10.963 1.00 5.72 1179 SER A O 1
ATOM 1265 N N . VAL A 1 86 ? -0.816 -17.180 11.014 1.00 5.28 1180 VAL A N 1
ATOM 1266 C CA . VAL A 1 86 ? -1.942 -17.070 11.913 1.00 5.89 1180 VAL A CA 1
ATOM 1267 C C . VAL A 1 86 ? -1.459 -16.601 13.282 1.00 5.82 1180 VAL A C 1
ATOM 1268 O O . VAL A 1 86 ? -0.273 -16.672 13.633 1.00 5.82 1180 VAL A O 1
ATOM 1281 N N . GLY A 1 87 ? -2.405 -16.132 14.075 1.00 5.37 1181 GLY A N 1
ATOM 1282 C CA . GLY A 1 87 ? -2.128 -15.696 15.415 1.00 5.46 1181 GLY A CA 1
ATOM 1283 C C . GLY A 1 87 ? -2.712 -14.333 15.680 1.00 3.78 1181 GLY A C 1
ATOM 1284 O O . GLY A 1 87 ? -2.980 -13.563 14.747 1.00 4.92 1181 GLY A O 1
ATOM 1288 N N . ASP A 1 88 ? -2.939 -14.018 16.942 1.00 3.90 1182 ASP A N 1
ATOM 1289 C CA . ASP A 1 88 ? -3.502 -12.716 17.270 1.00 4.78 1182 ASP A CA 1
ATOM 1290 C C . ASP A 1 88 ? -2.433 -11.653 17.462 1.00 3.78 1182 ASP A C 1
ATOM 1291 O O . ASP A 1 88 ? -2.757 -10.501 17.768 1.00 4.26 1182 ASP A O 1
ATOM 1300 N N . THR A 1 89 ? -1.173 -11.998 17.279 1.00 4.42 1183 THR A N 1
ATOM 1301 C CA . THR A 1 89 ? -0.129 -10.998 17.142 1.00 4.89 1183 THR A CA 1
ATOM 1302 C C . THR A 1 89 ? 0.841 -11.521 16.092 1.00 4.50 1183 THR A C 1
ATOM 1303 O O . THR A 1 89 ? 0.821 -12.698 15.721 1.00 5.46 1183 THR A O 1
ATOM 1314 N N . LEU A 1 90 ? 1.705 -10.641 15.617 1.00 3.92 1184 LEU A N 1
ATOM 1315 C CA . LEU A 1 90 ? 2.785 -11.010 14.722 1.00 3.28 1184 LEU A CA 1
ATOM 1316 C C . LEU A 1 90 ? 3.958 -10.129 15.100 1.00 3.84 1184 LEU A C 1
ATOM 1317 O O . LEU A 1 90 ? 3.784 -8.941 15.380 1.00 4.71 1184 LEU A O 1
ATOM 1333 N N . THR A 1 91 ? 5.151 -10.689 15.106 1.00 3.25 1185 THR A N 1
ATOM 1334 C CA . THR A 1 91 ? 6.335 -9.945 15.518 1.00 4.77 1185 THR A CA 1
ATOM 1335 C C . THR A 1 91 ? 7.226 -9.685 14.316 1.00 4.13 1185 THR A C 1
ATOM 1336 O O . THR A 1 91 ? 7.391 -10.547 13.449 1.00 5.18 1185 THR A O 1
ATOM 1347 N N . VAL A 1 92 ? 7.786 -8.493 14.263 1.00 4.22 1186 VAL A N 1
ATOM 1348 C CA . VAL A 1 92 ? 8.743 -8.156 13.225 1.00 3.47 1186 VAL A CA 1
ATOM 1349 C C . VAL A 1 92 ? 9.994 -7.604 13.875 1.00 3.13 1186 VAL A C 1
ATOM 1350 O O . VAL A 1 92 ? 9.940 -6.949 14.925 1.00 4.16 1186 VAL A O 1
ATOM 1363 N N . LEU A 1 93 ? 11.112 -7.820 13.220 1.00 2.86 1187 LEU A N 1
ATOM 1364 C CA . LEU A 1 93 ? 12.392 -7.228 13.598 1.00 2.74 1187 LEU A CA 1
ATOM 1365 C C . LEU A 1 93 ? 12.771 -6.270 12.490 1.00 3.26 1187 LEU A C 1
ATOM 1366 O O . LEU A 1 93 ? 12.935 -6.693 11.339 1.00 3.76 1187 LEU A O 1
ATOM 1382 N N . VAL A 1 94 ? 12.865 -4.988 12.815 1.00 2.65 1188 VAL A N 1
ATOM 1383 C CA . VAL A 1 94 ? 13.027 -3.959 11.815 1.00 3.91 1188 VAL A CA 1
ATOM 1384 C C . VAL A 1 94 ? 14.127 -3.000 12.227 1.00 5.95 1188 VAL A C 1
ATOM 1385 O O . VAL A 1 94 ? 14.561 -2.963 13.375 1.00 6.52 1188 VAL A O 1
ATOM 1398 N N . CYS A 1 95 ? 14.544 -2.189 11.266 1.00 6.33 1189 CYS A N 1
ATOM 1399 C CA . CYS A 1 95 ? 15.353 -1.020 11.569 1.00 7.18 1189 CYS A CA 1
ATOM 1400 C C . CYS A 1 95 ? 15.214 0.051 10.486 1.00 9.69 1189 CYS A C 1
ATOM 1401 O O . CYS A 1 95 ? 14.637 -0.157 9.417 1.00 9.50 1189 CYS A O 1
#

Sequence (94 aa):
HMLRELCIQKAPGEGLGISIRGGARGHAGNPRDPTDEGIFISKVSPTGAAGRDGRLRVGL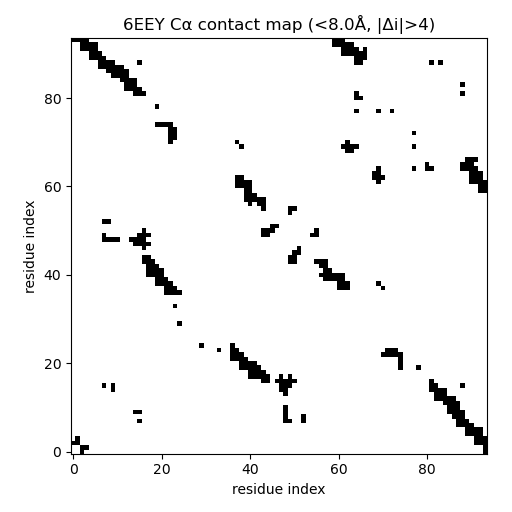RLLEVNQQSLLGLTHGEAVQLLRSVGDTLTVLVC

Organism: Homo sapiens (NCBI:txid9606)

InterPro domains:
  IPR001478 PDZ domain [PF00595] (730-811)
  IPR001478 PDZ domain [PF00595] (868-946)
  IPR001478 PDZ domain [PF00595] (1005-1089)
  IPR001478 PDZ domain [PF00595] (1103-1188)
  IPR001478 PDZ domain [PS50106] (728-815)
  IPR001478 PDZ domain [PS50106] (862-950)
  IPR001478 PDZ domain [PS50106] (1004-1093)
  IPR001478 PDZ domain [PS50106] (1100-1188)
  IPR001478 PDZ domain [SM00228] (736-815)
  IPR001478 PDZ domain [SM00228] (870-950)
  IPR001478 PDZ domain [SM00228] (1012-1093)
  IPR001478 PDZ domain [SM00228] (1109-1192)
  IPR001611 Leucine-rich repeat [PF13855] (36-94)
  IPR001611 Leucine-rich repeat [PF13855] (128-186)
  IPR001611 Leucine-rich repeat [PS51450] (60-81)
  IPR001611 Leucine-rich repeat [PS51450] (152-174)
  IPR001611 Leucine-rich repeat [PS51450] (198-219)
  IPR003591 Leucine-rich repeat, typical subtype [SM00369] (58-80)
  IPR003591 Leucine-rich repeat, typical subtype [SM00369] (81-104)
  IPR003591 Leucine-rich repeat, typical subtype [SM00369] (127-149)

Solvent-accessible surface area: 5860 Å² total; per-residue (Å²): 197,155,97,88,98,21,74,0,144,11,53,88,72,47,19,1,28,24,44,12,126,48,8,74,139,54,199,113,23,60,124,218,67,75,108,60,41,6,9,53,0,35,139,35,50,116,115,10,0,0,22,132,52,35,115,1,146,94,42,26,77,2,58,48,0,39,116,92,63,4,144,58,49,84,100,46,88,1,51,108,27,6,148,24,126,26,95,56,1,23,0,33,0,23

Nearest PDB structures (foldseek):
  6eey-assembly1_A  TM=1.011E+00  e=8.101E-18  Homo sapiens
  4wyu-assembly2_B  TM=8.290E-01  e=4.896E-13  Homo sapiens
  1uju-assembly1_A  TM=8.449E-01  e=4.327E-12  Homo sapiens
  3b76-assembly1_A  TM=8.854E-01  e=1.172E-07  Homo sapiens
  2ehr-assembly1_A  TM=7.700E-01  e=1.367E-05  Homo sapiens

Secondary structure (DSSP, 8-state):
---EEEEEE--TT----EEEEE-S--TTS-TT-GGG--EEEEEE-TTSHHHHH----TT-EEEEETTEE-TT--HHHHHHHHT--SSEEEEEE-

Foldseek 3Di:
DDKDKDKWFAAQQFFQQWAKDFAADDDVDDPVDRPRRFIWTQGHDCPGRPNVVPDDDGGKTWQDKQNHGCHRPDSVVVRVSRRHGDRIIMTIID